Protein AF-A0A059LCE9-F1 (afdb_monomer)

pLDDT: mean 81.96, std 16.64, range [39.62, 96.0]

Secondary structure (DSSP, 8-state):
-PPPPGGGGSPPP-EEE-TTSSSEEE-HHHHHHHHH--S---------STTSSHHHHHHHHTT----S--

Sequence (70 aa):
MPTPDPLALYSVRIVGPVTDHTKLEVDPEGLSILRSIQGEVAPVVVIGPYRSGKSFLLNQLMNVTCGAAC

Foldseek 3Di:
DPDPDPCVPDDDDQKDADPVSPDMDGDPVNVVVVVVDDDDDDDDDDDDDPPPCRVVVVCVVVVNDPDPDD

Solvent-accessible surface area (backbone atoms only — not comparable to full-atom values): 4926 Å² total; per-residue (Å²): 130,86,74,80,61,86,60,80,83,57,92,75,61,47,63,47,65,41,98,82,64,82,49,77,40,74,33,67,67,33,49,52,57,63,70,66,63,80,79,91,82,84,90,84,85,83,86,77,63,92,90,69,52,58,68,58,54,52,29,59,75,68,68,52,71,86,62,102,74,130

Structure (mmCIF, N/CA/C/O backbone):
data_AF-A0A059LCE9-F1
#
_entry.id   AF-A0A059LCE9-F1
#
loop_
_atom_site.group_PDB
_atom_site.id
_atom_site.type_symbol
_atom_site.label_atom_id
_atom_site.label_alt_id
_atom_site.label_comp_id
_atom_site.label_asym_id
_atom_site.label_entity_id
_atom_site.label_seq_id
_atom_site.pdbx_PDB_ins_code
_atom_site.Cartn_x
_atom_site.Cartn_y
_atom_site.Cartn_z
_atom_site.occupancy
_atom_site.B_iso_or_equiv
_atom_site.auth_seq_id
_atom_site.auth_comp_id
_atom_site.auth_asym_id
_atom_site.auth_atom_id
_atom_site.pdbx_PDB_model_num
ATOM 1 N N . MET A 1 1 ? -11.836 -12.734 21.606 1.00 42.16 1 MET A N 1
ATOM 2 C CA . MET A 1 1 ? -11.094 -11.589 21.037 1.00 42.16 1 MET A CA 1
ATOM 3 C C . MET A 1 1 ? -10.312 -1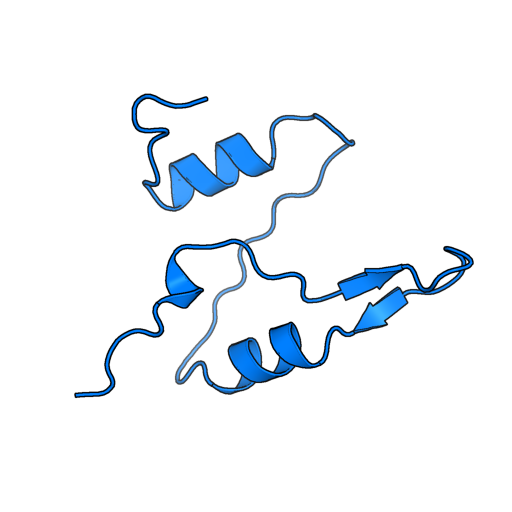2.113 19.848 1.00 42.16 1 MET A C 1
ATOM 5 O O . MET A 1 1 ? -9.614 -13.099 20.057 1.00 42.16 1 MET A O 1
ATOM 9 N N . PRO A 1 2 ? -10.442 -11.558 18.632 1.00 52.88 2 PRO A N 1
ATOM 10 C CA . PRO A 1 2 ? -9.481 -11.868 17.583 1.00 52.88 2 PRO A CA 1
ATOM 11 C C . PRO A 1 2 ? -8.126 -11.314 18.036 1.00 52.88 2 PRO A C 1
ATOM 13 O O . PRO A 1 2 ? -8.018 -10.149 18.417 1.00 52.88 2 PRO A O 1
ATOM 16 N N . THR A 1 3 ? -7.121 -12.178 18.108 1.00 56.12 3 THR A N 1
ATOM 17 C CA . THR A 1 3 ? -5.731 -11.764 18.301 1.00 56.12 3 THR A CA 1
ATOM 18 C C . THR A 1 3 ? -5.332 -10.889 17.114 1.00 56.12 3 THR A C 1
ATOM 20 O O . THR A 1 3 ? -5.647 -11.276 15.989 1.00 56.12 3 THR A O 1
ATOM 23 N N . PRO A 1 4 ? -4.680 -9.730 17.317 1.00 54.91 4 PRO A N 1
ATOM 24 C CA . PRO A 1 4 ? -4.138 -8.978 16.195 1.00 54.91 4 PRO A CA 1
ATOM 25 C C . PRO A 1 4 ? -3.157 -9.882 15.449 1.00 54.91 4 PRO A C 1
ATOM 27 O O . PRO A 1 4 ? -2.294 -10.503 16.077 1.00 54.91 4 PRO A O 1
ATOM 30 N N . ASP A 1 5 ? -3.322 -9.996 14.132 1.00 58.12 5 ASP A N 1
ATOM 31 C CA . ASP A 1 5 ? -2.400 -10.774 13.319 1.00 58.12 5 ASP A CA 1
ATOM 32 C C . ASP A 1 5 ? -0.982 -10.220 13.533 1.00 58.12 5 ASP A C 1
ATOM 34 O O . ASP A 1 5 ? -0.775 -9.009 13.395 1.00 58.12 5 ASP A O 1
ATOM 38 N N . PRO A 1 6 ? 0.020 -11.067 13.836 1.00 54.62 6 PRO A N 1
ATOM 39 C CA . PRO A 1 6 ? 1.414 -10.640 14.013 1.00 54.62 6 PRO A CA 1
ATOM 40 C C . PRO A 1 6 ? 1.992 -9.974 12.752 1.00 54.62 6 PRO A C 1
ATOM 42 O O . PRO A 1 6 ? 3.076 -9.394 12.788 1.00 54.62 6 PRO A O 1
ATOM 45 N N . LEU A 1 7 ? 1.242 -10.028 11.648 1.00 52.59 7 LEU A N 1
ATOM 46 C CA . LEU A 1 7 ? 1.536 -9.374 10.390 1.00 52.59 7 LEU A CA 1
ATOM 47 C C . LEU A 1 7 ? 1.262 -7.862 10.383 1.00 52.59 7 LEU A C 1
ATOM 49 O O . LEU A 1 7 ? 1.816 -7.139 9.561 1.00 52.59 7 LEU A O 1
ATOM 53 N N . ALA A 1 8 ? 0.459 -7.357 11.324 1.00 53.44 8 ALA A N 1
ATOM 54 C CA . ALA A 1 8 ? 0.108 -5.940 11.410 1.00 53.44 8 ALA A CA 1
ATOM 55 C C . ALA A 1 8 ? 1.303 -5.017 11.728 1.00 53.44 8 ALA A C 1
ATOM 57 O O . ALA A 1 8 ? 1.175 -3.798 11.632 1.00 53.44 8 ALA A O 1
ATOM 58 N N . LEU A 1 9 ? 2.460 -5.581 12.101 1.00 55.56 9 LEU A N 1
ATOM 59 C CA . LEU A 1 9 ? 3.690 -4.831 12.362 1.00 55.56 9 LEU A CA 1
ATOM 60 C C . LEU A 1 9 ? 4.642 -4.735 11.160 1.00 55.56 9 LEU A C 1
ATOM 62 O O . LEU A 1 9 ? 5.679 -4.082 11.280 1.00 55.56 9 LEU A O 1
ATOM 66 N N . TYR A 1 10 ? 4.338 -5.368 10.022 1.00 69.88 10 TYR A N 1
ATOM 67 C CA . TY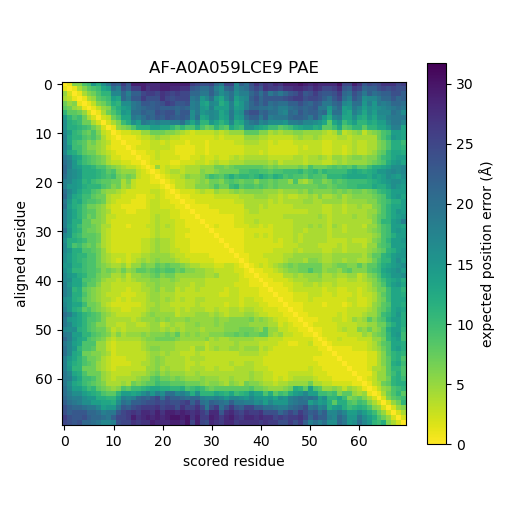R A 1 10 ? 5.220 -5.342 8.856 1.00 69.88 10 TYR A CA 1
ATOM 68 C C . TYR A 1 10 ? 4.532 -4.822 7.589 1.00 69.88 10 TYR A C 1
ATOM 70 O O . TYR A 1 10 ? 3.315 -4.856 7.429 1.00 69.88 10 TYR A O 1
ATOM 78 N N . SER A 1 11 ? 5.344 -4.325 6.653 1.00 81.44 11 SER A N 1
ATOM 79 C CA . SER A 1 11 ? 4.882 -3.861 5.345 1.00 81.44 11 SER A CA 1
ATOM 80 C C . SER A 1 11 ? 4.540 -5.036 4.426 1.00 81.44 11 SER A C 1
ATOM 82 O O . SER A 1 11 ? 5.425 -5.814 4.067 1.00 81.44 11 SER A O 1
ATOM 84 N N . VAL A 1 12 ? 3.288 -5.130 3.993 1.00 89.06 12 VAL A N 1
ATOM 85 C CA . VAL A 1 12 ? 2.811 -6.161 3.062 1.00 89.06 12 VAL A CA 1
ATOM 86 C C . VAL A 1 12 ? 2.846 -5.625 1.627 1.00 89.06 12 VAL A C 1
ATOM 88 O O . VAL A 1 12 ? 2.465 -4.479 1.372 1.00 89.06 12 VAL A O 1
ATOM 91 N N . ARG A 1 13 ? 3.267 -6.449 0.661 1.00 90.69 13 ARG A N 1
ATOM 92 C CA . ARG A 1 13 ? 3.124 -6.134 -0.767 1.00 90.69 13 ARG A CA 1
ATOM 93 C C . ARG A 1 13 ? 1.710 -6.493 -1.223 1.00 90.69 13 ARG A C 1
ATOM 95 O O . ARG A 1 13 ? 1.254 -7.604 -1.013 1.00 90.69 13 ARG A O 1
ATOM 102 N N . ILE A 1 14 ? 1.026 -5.549 -1.865 1.00 93.38 14 ILE A N 1
ATOM 103 C CA . ILE A 1 14 ? -0.319 -5.770 -2.438 1.00 93.38 14 ILE A CA 1
ATOM 104 C C . ILE A 1 14 ? -0.248 -5.893 -3.964 1.00 93.38 14 ILE A C 1
ATOM 106 O O . ILE A 1 14 ? -1.043 -6.593 -4.583 1.00 93.38 14 ILE A O 1
ATOM 110 N N . VAL A 1 15 ? 0.713 -5.209 -4.585 1.00 94.62 15 VAL A N 1
ATOM 111 C CA . VAL A 1 15 ? 0.923 -5.199 -6.034 1.00 94.62 15 VAL A CA 1
ATOM 112 C C . VAL A 1 15 ? 2.417 -5.194 -6.303 1.00 94.62 15 VAL A C 1
ATOM 114 O O . VAL A 1 15 ? 3.185 -4.555 -5.581 1.00 94.62 15 VAL A O 1
ATOM 117 N N . GLY A 1 16 ? 2.836 -5.823 -7.390 1.00 93.38 16 GLY A N 1
ATOM 118 C CA . GLY A 1 16 ? 4.061 -5.382 -8.037 1.00 93.38 16 GLY A CA 1
ATOM 119 C C . GLY A 1 16 ? 4.256 -5.994 -9.413 1.00 93.38 16 GLY A C 1
ATOM 120 O O . GLY A 1 16 ? 3.291 -6.468 -10.004 1.00 93.38 16 GLY A O 1
ATOM 121 N N . PRO A 1 17 ? 5.469 -5.902 -9.970 1.00 93.69 17 PRO A N 1
ATOM 122 C CA . PRO A 1 17 ? 5.701 -6.296 -11.347 1.00 93.69 17 PRO A CA 1
ATOM 123 C C . PRO A 1 17 ? 5.646 -7.814 -11.512 1.00 93.69 17 PRO A C 1
ATOM 125 O O . PRO A 1 17 ? 6.156 -8.536 -10.653 1.00 93.69 17 PRO A O 1
ATOM 128 N N . VAL A 1 18 ? 5.110 -8.257 -12.651 1.00 91.62 18 VAL A N 1
ATOM 129 C CA . VAL A 1 18 ? 5.393 -9.595 -13.201 1.00 91.62 18 VAL A CA 1
ATOM 130 C C . VAL A 1 18 ? 6.880 -9.700 -13.566 1.00 91.62 18 VAL A C 1
ATOM 132 O O . VAL A 1 18 ? 7.547 -8.672 -13.697 1.00 91.62 18 VAL A O 1
ATOM 135 N N . THR A 1 19 ? 7.403 -10.909 -13.787 1.00 88.44 19 THR A N 1
ATOM 136 C CA . THR A 1 19 ? 8.833 -11.159 -14.088 1.00 88.44 19 THR A CA 1
ATOM 137 C C . THR A 1 19 ? 9.418 -10.267 -15.182 1.00 88.44 19 THR A C 1
ATOM 139 O O . THR A 1 19 ? 10.552 -9.815 -15.063 1.00 88.44 19 THR A O 1
ATOM 142 N N . ASP A 1 20 ? 8.632 -9.949 -16.210 1.00 91.31 20 ASP A N 1
ATOM 143 C CA . ASP A 1 20 ? 9.089 -9.126 -17.336 1.00 91.31 20 ASP A CA 1
ATOM 144 C C . ASP A 1 20 ? 8.950 -7.613 -17.080 1.00 91.31 20 ASP A C 1
ATOM 146 O O . ASP A 1 20 ? 9.215 -6.807 -17.966 1.00 91.31 20 ASP A O 1
ATOM 150 N N . HIS A 1 21 ? 8.479 -7.199 -15.898 1.00 88.75 21 HIS A N 1
ATOM 151 C CA . HIS A 1 21 ? 8.221 -5.807 -15.499 1.00 88.75 21 HIS A CA 1
ATOM 152 C C . HIS A 1 21 ? 7.290 -5.007 -16.434 1.00 88.75 21 HIS A C 1
ATOM 154 O O . HIS A 1 21 ? 7.168 -3.790 -16.305 1.00 88.75 21 HIS A O 1
ATOM 160 N N . THR A 1 22 ? 6.590 -5.678 -17.351 1.00 94.56 22 THR A N 1
ATOM 161 C CA . THR A 1 22 ? 5.672 -5.062 -18.325 1.00 94.56 22 THR A CA 1
ATOM 162 C C . THR A 1 22 ? 4.251 -4.894 -17.798 1.00 94.56 22 THR A C 1
ATOM 164 O O . THR A 1 22 ? 3.473 -4.110 -18.341 1.00 94.56 22 THR A O 1
ATOM 167 N N . LYS A 1 23 ? 3.888 -5.645 -16.754 1.00 93.94 23 LYS A N 1
ATOM 168 C CA . LYS A 1 23 ? 2.556 -5.652 -16.143 1.00 93.94 23 LYS A CA 1
ATOM 169 C C . LYS A 1 23 ? 2.661 -5.670 -14.627 1.00 93.94 23 LYS A C 1
ATOM 171 O O . LYS A 1 23 ? 3.699 -6.006 -14.060 1.00 93.94 23 LYS A O 1
ATOM 176 N N . LEU A 1 24 ? 1.552 -5.324 -13.992 1.00 95.38 24 LEU A N 1
ATOM 177 C CA . LEU A 1 24 ? 1.372 -5.451 -12.557 1.00 95.38 24 LEU A CA 1
ATOM 178 C C . LEU A 1 24 ? 0.514 -6.677 -12.265 1.00 95.38 24 LEU A C 1
ATOM 180 O O . LEU A 1 24 ? -0.466 -6.935 -12.964 1.00 95.38 24 LEU A O 1
ATOM 184 N N . GLU A 1 25 ? 0.877 -7.397 -11.217 1.00 95.56 25 GLU A N 1
ATOM 185 C CA . GLU A 1 25 ? 0.088 -8.475 -10.641 1.00 95.56 25 GLU A CA 1
ATOM 186 C C . GLU A 1 25 ? -0.286 -8.134 -9.202 1.00 95.56 25 GLU A C 1
ATOM 188 O O . GLU A 1 25 ? 0.458 -7.457 -8.482 1.00 95.56 25 GLU A O 1
ATOM 193 N N . VAL A 1 26 ? -1.475 -8.581 -8.808 1.00 96.00 26 VAL A N 1
ATOM 194 C CA . VAL A 1 26 ? -1.953 -8.466 -7.433 1.00 96.00 26 VAL A CA 1
ATOM 195 C C . VAL A 1 26 ? -1.373 -9.623 -6.639 1.00 96.00 26 VAL A C 1
ATOM 197 O O . VAL A 1 26 ? -1.487 -10.776 -7.053 1.00 96.00 26 VAL A O 1
ATOM 200 N N . ASP A 1 27 ? -0.786 -9.305 -5.494 1.00 93.50 27 ASP A N 1
ATOM 201 C CA . ASP A 1 27 ? -0.294 -10.301 -4.558 1.00 93.50 27 ASP A CA 1
ATOM 202 C C . ASP A 1 27 ? -1.491 -10.941 -3.824 1.00 93.50 27 ASP A C 1
ATOM 204 O O . ASP A 1 27 ? -2.240 -10.229 -3.137 1.00 93.50 27 ASP A O 1
ATOM 208 N N . PRO A 1 28 ? -1.733 -12.256 -3.981 1.00 92.94 28 PRO A N 1
ATOM 209 C CA . PRO A 1 28 ? -2.872 -12.918 -3.357 1.00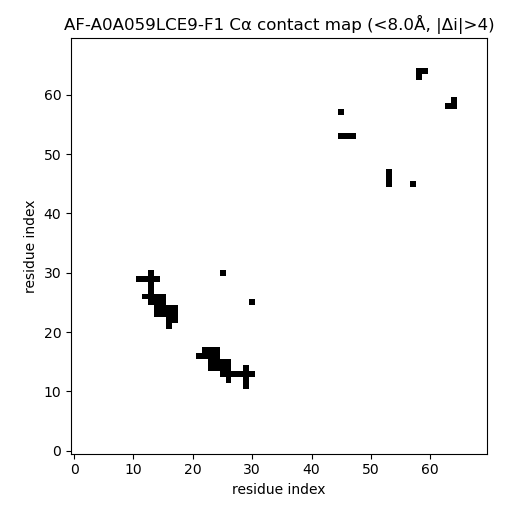 92.94 28 PRO A CA 1
ATOM 210 C C . PRO A 1 28 ? -2.803 -12.894 -1.825 1.00 92.94 28 PRO A C 1
ATOM 212 O O . PRO A 1 28 ? -3.856 -12.827 -1.185 1.00 92.94 28 PRO A O 1
ATOM 215 N N . GLU A 1 29 ? -1.604 -12.898 -1.232 1.00 90.25 29 GLU A N 1
ATOM 216 C CA . GLU A 1 29 ? -1.432 -12.815 0.221 1.00 90.25 29 GLU A CA 1
ATOM 217 C C . GLU A 1 29 ? -1.854 -11.427 0.713 1.00 90.25 29 GLU A C 1
ATOM 219 O O . GLU A 1 29 ? -2.747 -11.307 1.559 1.00 90.25 29 GLU A O 1
ATOM 224 N N . GLY A 1 30 ? -1.318 -10.370 0.095 1.00 90.25 30 GLY A N 1
ATOM 225 C CA . GLY A 1 30 ? -1.681 -8.991 0.422 1.00 90.25 30 GLY A CA 1
ATOM 226 C C . GLY A 1 30 ? -3.169 -8.697 0.236 1.00 90.25 30 GLY A C 1
ATOM 227 O O . GLY A 1 30 ? -3.786 -8.029 1.068 1.00 90.25 30 GLY A O 1
ATOM 228 N N . LEU A 1 31 ? -3.783 -9.253 -0.811 1.00 92.69 31 LEU A N 1
ATOM 229 C CA . LEU A 1 31 ? -5.219 -9.122 -1.043 1.00 92.69 31 LEU A CA 1
ATOM 230 C C . LEU A 1 31 ? -6.057 -9.836 0.026 1.00 92.69 31 LEU A C 1
ATOM 232 O O . LEU A 1 31 ? -7.125 -9.343 0.389 1.00 92.69 31 LEU A O 1
ATOM 236 N N . SER A 1 32 ? -5.603 -10.988 0.525 1.00 92.00 32 SER A N 1
ATOM 237 C CA . SER A 1 32 ? -6.321 -11.725 1.569 1.00 92.00 32 SER A CA 1
ATOM 238 C C . SER A 1 32 ? -6.355 -10.956 2.894 1.00 92.00 32 SER A C 1
ATOM 240 O O . SER A 1 32 ? -7.409 -10.891 3.524 1.00 92.00 32 SER A O 1
ATOM 242 N N . ILE A 1 33 ? -5.256 -10.276 3.242 1.00 90.12 33 ILE A N 1
ATOM 243 C CA . ILE A 1 33 ? -5.160 -9.401 4.418 1.00 90.12 33 ILE A CA 1
ATOM 244 C C . ILE A 1 33 ? -6.097 -8.199 4.272 1.00 90.12 33 ILE A C 1
ATOM 246 O O . ILE A 1 33 ? -6.858 -7.895 5.182 1.00 90.12 33 ILE A O 1
ATOM 250 N N . LEU A 1 34 ? -6.124 -7.537 3.111 1.00 89.38 34 LEU A N 1
ATOM 251 C CA . LEU A 1 34 ? -7.053 -6.418 2.902 1.00 89.38 34 LEU A CA 1
ATOM 252 C C . LEU A 1 34 ? -8.526 -6.833 3.035 1.00 89.38 34 LEU A C 1
ATOM 254 O O . LEU A 1 34 ? -9.342 -6.046 3.504 1.00 89.38 34 LEU A O 1
ATOM 258 N N . ARG A 1 35 ? -8.872 -8.065 2.636 1.00 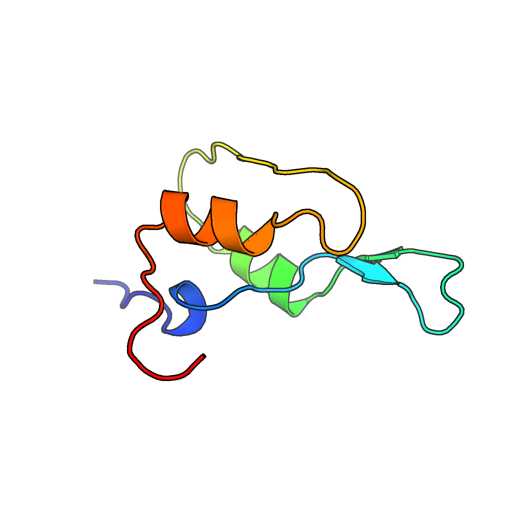91.44 35 ARG A N 1
ATOM 259 C CA . ARG A 1 35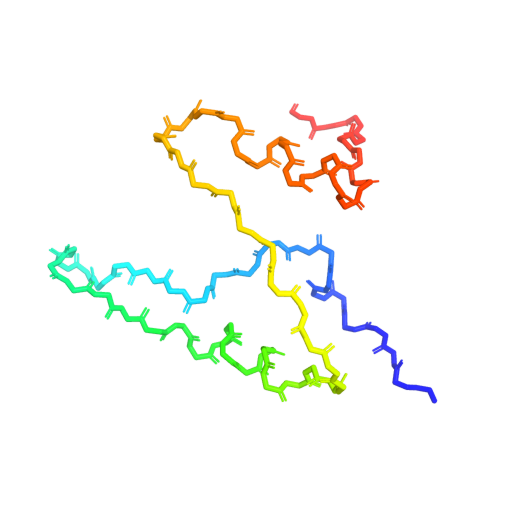 ? -10.235 -8.610 2.749 1.00 91.44 35 ARG A CA 1
ATOM 260 C C . ARG A 1 35 ? -10.631 -8.978 4.179 1.00 91.44 35 ARG A C 1
ATOM 262 O O . ARG A 1 35 ? -11.825 -9.103 4.435 1.00 91.44 35 ARG A O 1
ATOM 269 N N . SER A 1 36 ? -9.672 -9.189 5.083 1.00 90.44 36 SER A N 1
ATOM 270 C CA . SER A 1 36 ? -9.965 -9.521 6.483 1.00 90.44 36 SER A CA 1
ATOM 271 C C . SER A 1 36 ? -10.270 -8.287 7.340 1.00 90.44 36 SER A C 1
ATOM 273 O O . SER A 1 36 ? -10.871 -8.428 8.407 1.00 90.44 36 SER A O 1
ATOM 275 N N . ILE A 1 37 ? -9.910 -7.083 6.874 1.00 89.50 37 ILE A N 1
ATOM 276 C CA . ILE A 1 37 ? -10.196 -5.818 7.561 1.00 89.50 37 ILE A CA 1
ATOM 277 C C . ILE A 1 37 ? -11.713 -5.588 7.595 1.00 89.50 37 ILE A C 1
ATOM 279 O O . ILE A 1 37 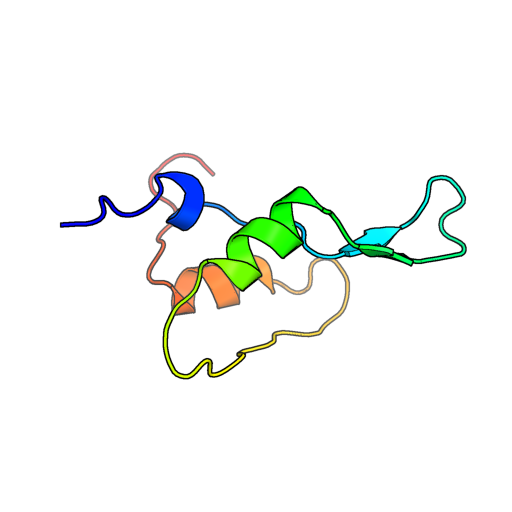? -12.376 -5.548 6.560 1.00 89.50 37 ILE A O 1
ATOM 283 N N . GLN A 1 38 ? -12.264 -5.418 8.798 1.00 90.75 38 GLN A N 1
ATOM 284 C CA . GLN A 1 38 ? -13.685 -5.141 9.019 1.00 90.75 38 GLN A CA 1
ATOM 285 C C . GLN A 1 38 ? -13.907 -3.656 9.324 1.00 90.75 38 GLN A C 1
ATOM 287 O O . GLN A 1 38 ? -13.121 -3.048 10.046 1.00 90.75 38 GLN A O 1
ATOM 292 N N . GLY A 1 39 ? -15.017 -3.098 8.835 1.00 92.12 39 GLY A N 1
ATOM 293 C CA . GLY A 1 39 ? -15.400 -1.704 9.072 1.00 92.12 39 GLY A CA 1
ATOM 294 C C . GLY A 1 39 ? -15.023 -0.759 7.930 1.00 92.12 39 GLY A C 1
ATOM 295 O O . GLY A 1 39 ? -14.694 -1.186 6.825 1.00 92.12 39 GLY A O 1
ATOM 296 N N . GLU A 1 40 ? -15.129 0.542 8.191 1.00 92.31 40 GLU A N 1
ATOM 297 C CA . GLU A 1 40 ? -14.805 1.579 7.211 1.00 92.31 40 GLU A CA 1
ATOM 298 C C . GLU A 1 40 ? -13.289 1.771 7.100 1.00 92.31 40 GLU A C 1
ATOM 300 O O . GLU A 1 40 ? -12.579 1.853 8.103 1.00 92.31 40 GLU A O 1
ATOM 305 N N . VAL A 1 41 ? -12.789 1.857 5.867 1.00 90.00 41 VAL A N 1
ATOM 306 C CA . VAL A 1 41 ? -11.358 1.989 5.576 1.00 90.00 41 VAL A CA 1
ATOM 307 C C . VAL A 1 41 ? -11.082 3.361 4.971 1.00 90.00 41 VAL A C 1
ATOM 309 O O . VAL A 1 41 ? -11.666 3.725 3.952 1.00 90.00 41 VAL A O 1
ATOM 312 N N . ALA A 1 42 ? -10.140 4.095 5.564 1.00 92.81 42 ALA A N 1
ATOM 313 C CA . ALA A 1 42 ? -9.623 5.352 5.033 1.00 92.81 42 ALA A CA 1
ATOM 314 C C . ALA A 1 42 ? -8.182 5.152 4.517 1.00 92.81 42 ALA A C 1
ATOM 316 O O . ALA A 1 42 ? -7.258 5.021 5.324 1.00 92.81 42 ALA A O 1
ATOM 317 N N . PRO A 1 43 ? -7.951 5.100 3.192 1.00 90.75 43 PRO A N 1
ATOM 318 C CA . PRO A 1 43 ? -6.614 4.901 2.642 1.00 90.75 43 PRO A CA 1
ATOM 319 C C . PRO A 1 43 ? -5.761 6.174 2.743 1.00 90.75 43 PRO A C 1
ATOM 321 O O . PRO A 1 43 ? -6.179 7.254 2.327 1.00 90.75 43 PRO A O 1
ATOM 324 N N . VAL A 1 44 ? -4.524 6.031 3.227 1.00 91.38 44 VAL A N 1
ATOM 325 C CA . VAL A 1 44 ? -3.495 7.085 3.236 1.00 91.38 44 VAL A CA 1
ATOM 326 C C . VAL A 1 44 ? -2.341 6.643 2.342 1.00 91.38 44 VAL A C 1
ATOM 328 O O . VAL A 1 44 ? -1.811 5.546 2.509 1.00 91.38 44 VAL A O 1
ATOM 331 N N . VAL A 1 45 ? -1.948 7.481 1.378 1.00 92.25 45 VAL A N 1
ATOM 332 C CA . VAL A 1 45 ? -0.968 7.114 0.344 1.00 92.25 45 VAL A CA 1
ATOM 333 C C . VAL A 1 45 ? 0.158 8.143 0.274 1.00 92.25 45 VAL A C 1
ATOM 335 O O . VAL A 1 45 ? -0.087 9.346 0.263 1.00 92.25 45 VAL A O 1
ATOM 338 N N . VAL A 1 46 ? 1.402 7.663 0.172 1.00 93.19 46 VAL A N 1
ATOM 339 C CA . VAL A 1 46 ? 2.598 8.485 -0.061 1.00 93.19 46 VAL A CA 1
ATOM 340 C C . VAL A 1 46 ? 3.224 8.091 -1.401 1.00 93.19 46 VAL A C 1
ATOM 342 O O . VAL A 1 46 ? 3.671 6.957 -1.573 1.00 93.19 46 VAL A O 1
ATOM 345 N N . ILE A 1 47 ? 3.294 9.031 -2.346 1.00 93.44 47 ILE A N 1
ATOM 346 C CA . ILE A 1 47 ? 3.835 8.819 -3.701 1.00 93.44 47 ILE A CA 1
ATOM 347 C C . ILE A 1 47 ? 5.072 9.699 -3.898 1.00 93.44 47 ILE A C 1
ATOM 349 O O . ILE A 1 47 ? 5.112 10.841 -3.454 1.00 93.44 47 ILE A O 1
ATOM 353 N N . GLY A 1 48 ? 6.098 9.169 -4.566 1.00 93.38 48 GLY A N 1
ATOM 354 C CA . GLY A 1 48 ? 7.313 9.922 -4.878 1.00 93.38 48 GLY A CA 1
ATOM 355 C C . GLY A 1 48 ? 8.457 9.054 -5.416 1.00 93.38 48 GLY A C 1
ATOM 356 O O . GLY A 1 48 ? 8.389 7.821 -5.314 1.00 93.38 48 GLY A O 1
ATOM 357 N N . PRO A 1 49 ? 9.526 9.673 -5.953 1.00 94.38 49 PRO A N 1
ATOM 358 C CA . PRO A 1 49 ? 10.663 8.984 -6.571 1.00 94.38 49 PRO A CA 1
ATOM 359 C C . PRO A 1 49 ? 11.298 7.918 -5.675 1.00 94.38 49 PRO A C 1
ATOM 361 O O . PRO A 1 49 ? 11.232 7.992 -4.445 1.00 94.38 49 PRO A O 1
ATOM 364 N N . TYR A 1 50 ? 11.937 6.907 -6.265 1.00 89.06 50 TYR A N 1
ATOM 365 C CA . TYR A 1 50 ? 12.688 5.920 -5.487 1.00 89.06 50 TYR A CA 1
ATOM 366 C C . TYR A 1 50 ? 13.716 6.625 -4.581 1.00 89.06 50 TYR A C 1
ATOM 368 O O . TYR A 1 50 ? 14.352 7.588 -4.994 1.00 89.06 50 TYR A O 1
ATOM 376 N N . ARG A 1 51 ? 13.830 6.170 -3.324 1.00 87.62 51 ARG A N 1
ATOM 377 C CA . ARG A 1 51 ? 14.695 6.760 -2.278 1.00 87.62 51 ARG A CA 1
ATOM 378 C C . ARG A 1 51 ? 14.356 8.192 -1.821 1.00 87.62 51 ARG A C 1
ATOM 380 O O . ARG A 1 51 ? 15.177 8.826 -1.176 1.00 87.62 51 ARG A O 1
ATOM 387 N N . SER A 1 52 ? 13.124 8.665 -2.018 1.00 92.75 52 SER A N 1
ATOM 388 C CA . SER A 1 52 ? 12.654 9.965 -1.496 1.00 92.75 52 SER A CA 1
ATOM 389 C C . SER A 1 52 ? 12.200 9.973 -0.018 1.00 92.75 52 SER A C 1
ATOM 391 O O . SER A 1 52 ? 11.480 10.878 0.388 1.00 92.75 52 SER A O 1
ATOM 393 N N . GLY A 1 53 ? 12.519 8.945 0.781 1.00 91.12 53 GLY A N 1
ATOM 394 C CA . GLY A 1 53 ? 12.131 8.893 2.204 1.00 91.12 53 GLY A CA 1
ATOM 395 C C . GLY A 1 53 ? 10.678 8.485 2.507 1.00 91.12 53 GLY A C 1
ATOM 396 O O . GLY A 1 53 ? 10.213 8.674 3.625 1.00 91.12 53 GLY A O 1
ATOM 397 N N . LYS A 1 54 ? 9.950 7.888 1.552 1.00 93.88 54 LYS A N 1
ATOM 398 C CA . LYS A 1 54 ? 8.538 7.478 1.745 1.00 93.88 54 LYS A CA 1
ATOM 399 C C . LYS A 1 54 ? 8.327 6.538 2.937 1.00 93.88 54 LYS A C 1
ATOM 401 O O . LYS A 1 54 ? 7.436 6.772 3.742 1.00 93.88 54 LYS A O 1
ATOM 406 N N . SER A 1 55 ? 9.161 5.504 3.063 1.00 88.50 55 SER A N 1
ATOM 407 C CA . SER A 1 55 ? 9.079 4.549 4.176 1.00 88.50 55 SER A CA 1
ATOM 408 C C . SER A 1 55 ? 9.357 5.219 5.521 1.00 88.50 55 SER A C 1
ATOM 410 O O . SER A 1 55 ? 8.700 4.898 6.500 1.00 88.50 55 SER A O 1
ATOM 412 N N . PHE A 1 56 ? 10.269 6.200 5.561 1.00 90.19 56 PHE A N 1
ATOM 413 C CA . PHE A 1 56 ? 10.527 6.981 6.770 1.00 90.19 56 PHE A CA 1
AT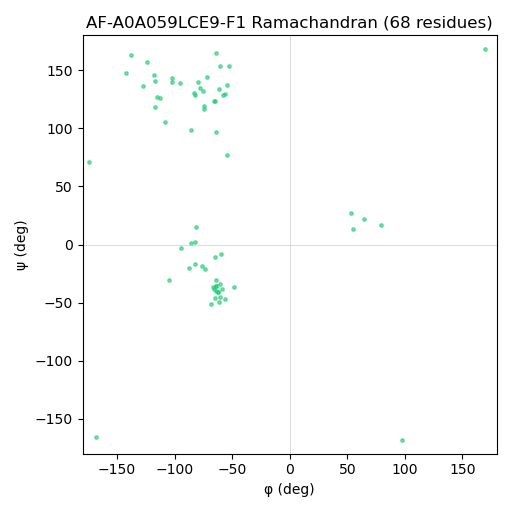OM 414 C C . PHE A 1 56 ? 9.273 7.748 7.201 1.00 90.19 56 PHE A C 1
ATOM 416 O O . PHE A 1 56 ? 8.861 7.626 8.348 1.00 90.19 56 PHE A O 1
ATOM 423 N N . LEU A 1 57 ? 8.621 8.467 6.281 1.00 89.69 57 LEU A N 1
ATOM 424 C CA . LEU A 1 57 ? 7.393 9.207 6.589 1.00 89.69 57 LEU A CA 1
ATOM 425 C C . LEU A 1 57 ? 6.258 8.285 7.067 1.00 89.69 57 LEU A C 1
ATOM 427 O O . LEU A 1 57 ? 5.607 8.591 8.061 1.00 89.69 57 LEU A O 1
ATOM 431 N N . LEU A 1 58 ? 6.042 7.150 6.393 1.00 89.94 58 LEU A N 1
ATOM 432 C CA . LEU A 1 58 ? 5.019 6.175 6.793 1.00 89.94 58 LEU A CA 1
ATOM 433 C C . LEU A 1 58 ? 5.300 5.579 8.178 1.00 89.94 58 LEU A C 1
ATOM 435 O O . LEU A 1 58 ? 4.381 5.458 8.982 1.00 89.94 58 LEU A O 1
ATOM 439 N N . ASN A 1 59 ? 6.560 5.273 8.491 1.00 87.88 59 ASN A N 1
ATOM 440 C CA . ASN A 1 59 ? 6.937 4.767 9.810 1.00 87.88 59 ASN A CA 1
ATOM 441 C C . ASN A 1 59 ? 6.674 5.800 10.915 1.00 87.88 59 ASN A C 1
ATOM 443 O O . ASN A 1 59 ? 6.149 5.436 11.965 1.00 87.88 59 ASN A O 1
ATOM 447 N N . GLN A 1 60 ? 6.954 7.086 10.663 1.00 87.69 60 GLN A N 1
ATOM 448 C CA . GLN A 1 60 ? 6.622 8.163 11.605 1.00 87.69 60 GLN A CA 1
ATOM 449 C C . GLN A 1 60 ? 5.105 8.283 11.832 1.00 87.69 60 GLN A C 1
ATOM 451 O O . GLN A 1 60 ? 4.675 8.433 12.971 1.00 87.69 60 GLN A O 1
ATOM 456 N N . LEU A 1 61 ? 4.282 8.157 10.780 1.00 87.25 61 LEU A N 1
ATOM 457 C CA . LEU A 1 61 ? 2.814 8.164 10.905 1.00 87.25 61 LEU A CA 1
ATOM 458 C C . LEU A 1 61 ? 2.283 6.979 11.720 1.00 87.25 61 LEU A C 1
ATOM 460 O O . LEU A 1 61 ? 1.318 7.129 12.464 1.00 87.25 61 LEU A O 1
ATOM 464 N N . MET A 1 62 ? 2.915 5.811 11.595 1.00 82.31 62 MET A N 1
ATOM 465 C CA . MET A 1 62 ? 2.558 4.611 12.357 1.00 82.31 62 MET A CA 1
ATOM 466 C C . MET A 1 62 ? 3.171 4.588 13.768 1.00 82.31 62 MET A C 1
ATOM 468 O O . MET A 1 62 ? 2.986 3.612 14.491 1.00 82.31 62 MET A O 1
ATOM 472 N N . ASN A 1 63 ? 3.908 5.637 14.164 1.00 79.69 63 ASN A N 1
ATOM 473 C CA . ASN A 1 63 ? 4.679 5.702 15.409 1.00 79.69 63 ASN A CA 1
ATOM 474 C C . ASN A 1 63 ? 5.645 4.509 15.592 1.00 79.69 63 ASN A C 1
ATOM 476 O O . ASN A 1 63 ? 5.984 4.118 16.710 1.00 79.69 63 ASN A O 1
ATOM 480 N N . VAL A 1 64 ? 6.094 3.921 14.480 1.00 71.88 64 VAL A N 1
ATOM 481 C CA . VAL A 1 64 ? 7.112 2.872 14.454 1.00 71.88 64 VAL A CA 1
ATOM 482 C C . VAL A 1 64 ? 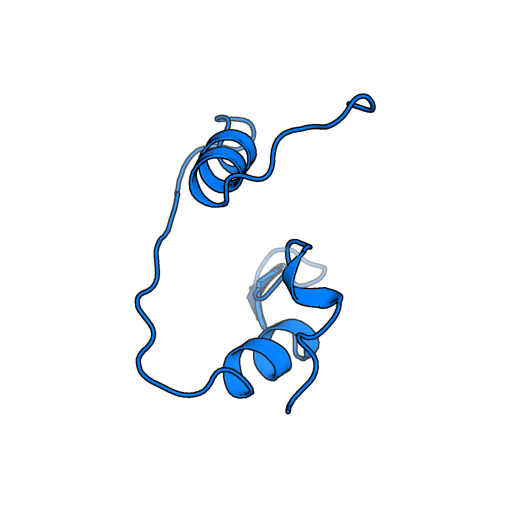8.460 3.577 14.444 1.00 71.88 64 VAL A C 1
ATOM 484 O O . VAL A 1 64 ? 8.926 4.065 13.413 1.00 71.88 64 VAL A O 1
ATOM 487 N N . THR A 1 65 ? 9.085 3.680 15.614 1.00 61.09 65 THR A N 1
ATOM 488 C CA . THR A 1 65 ? 10.445 4.204 15.725 1.00 61.09 65 THR A CA 1
ATOM 489 C C . THR A 1 65 ? 11.439 3.108 15.346 1.00 61.09 65 THR A C 1
ATOM 491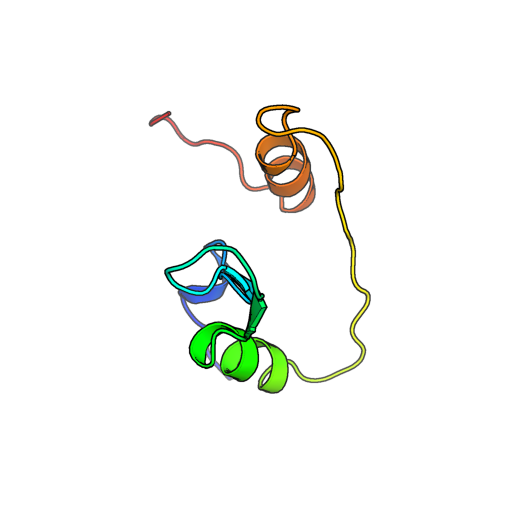 O O . THR A 1 65 ? 11.273 1.941 15.703 1.00 61.09 65 THR A O 1
ATOM 494 N N . CYS A 1 66 ? 12.492 3.466 14.609 1.00 57.66 66 CYS A N 1
ATOM 495 C CA . CYS A 1 66 ? 13.645 2.583 14.468 1.00 57.66 66 CYS A CA 1
ATOM 496 C C . CYS A 1 66 ? 14.289 2.424 15.853 1.00 57.66 66 CYS A C 1
ATOM 498 O O . CYS A 1 66 ? 15.052 3.284 16.293 1.00 57.66 66 CYS A O 1
ATOM 500 N N . GLY A 1 67 ? 13.954 1.341 16.556 1.00 54.03 67 GLY A N 1
ATOM 501 C CA . GLY A 1 67 ? 14.768 0.831 17.655 1.00 54.03 67 GLY A CA 1
ATOM 502 C C . GLY A 1 67 ? 16.154 0.446 17.132 1.00 54.03 67 GLY A C 1
ATOM 503 O O . GLY A 1 67 ? 16.302 0.179 15.944 1.00 54.03 67 GLY A O 1
ATOM 504 N N . ALA A 1 68 ? 17.164 0.474 18.004 1.00 39.62 68 ALA A N 1
ATOM 505 C CA . ALA A 1 68 ? 18.594 0.364 17.696 1.00 39.62 68 ALA A CA 1
ATOM 506 C C . ALA A 1 68 ? 18.998 -0.887 16.876 1.00 39.62 68 ALA A C 1
ATOM 508 O O . ALA A 1 68 ? 19.526 -1.845 17.424 1.00 39.62 68 ALA A O 1
ATOM 509 N N . ALA A 1 69 ? 18.740 -0.866 15.570 1.00 42.50 69 ALA A N 1
ATOM 510 C CA . ALA A 1 69 ? 19.296 -1.716 14.518 1.00 42.50 69 ALA A CA 1
ATOM 511 C C . ALA A 1 69 ? 18.770 -1.195 13.165 1.00 42.50 69 ALA A C 1
ATOM 513 O O . ALA A 1 69 ? 17.890 -1.796 12.549 1.00 42.50 69 ALA A O 1
ATOM 514 N N . CYS A 1 70 ? 19.269 -0.027 12.752 1.00 41.22 70 CYS A N 1
ATOM 515 C CA . CYS A 1 70 ? 19.291 0.377 11.343 1.00 41.22 70 CYS A CA 1
ATOM 516 C C . CYS A 1 70 ? 20.597 -0.101 10.713 1.00 41.22 70 CYS A C 1
ATOM 518 O O . CYS A 1 70 ? 21.629 -0.025 11.420 1.00 41.22 70 CYS A O 1
#

Radius of gyration: 14.74 Å; Cα contacts (8 Å, |Δi|>4): 33; chains: 1; bounding box: 35×23×39 Å

Mean predicted aligned error: 8.32 Å